Protein AF-A0A194R985-F1 (afdb_monomer)

Sequence (140 aa):
MMASKHTDAETADARKPPPAPRHKKPFPRPKPHFQSREFPQPKVQSKTETPLTNDPLWLDSLVREGDHGLTAVEAVKDTPADAAGYVELVEREYDAIASCDKQFAKTVPLSAYAYYHHILWWYKIALLSSVTCKSCFILP

Radius of gyration: 32.76 Å; Cα contacts (8 Å, |Δi|>4): 27; chains: 1; bounding box: 100×67×53 Å

pLDDT: mean 72.43, std 16.68, range [45.88, 98.31]

Solvent-accessible surface area (backbone atoms only — not comparable to full-atom values): 9746 Å² total; per-residue (Å²): 141,89,87,85,86,87,82,90,83,90,79,87,80,87,78,73,77,80,82,79,83,80,81,75,80,81,77,88,74,83,77,83,84,74,75,83,73,77,71,84,72,76,92,77,70,81,85,68,80,71,72,83,78,78,49,73,70,68,62,70,62,54,64,80,62,71,95,65,58,87,54,82,63,71,78,75,73,82,64,70,94,45,79,76,51,51,60,59,51,51,52,53,50,49,52,54,50,31,70,77,34,69,64,53,59,72,74,50,53,68,70,59,55,49,51,55,50,51,52,54,52,53,52,51,52,53,51,54,54,59,58,55,57,62,65,70,74,76,72,135

Mean predicted aligned error: 20.73 Å

Foldseek 3Di:
DDDDDDDDDDDDDPPDDDDDDDDDDDDDDDDDDDDPPPDPDDPDDPPDPDPPPPDPVVVVQFDPDPPPDGDRDPPPPPPPPDVVVLLVVLVVVQVVVCVVPVVCCVPDPSVNSSVVVVVVVVVVVVVVVVVVVVVVVPDD

Organism: Papilio machaon (NCBI:txid76193)

Structure (mmCIF, N/CA/C/O backbone):
data_AF-A0A194R985-F1
#
_entry.id   AF-A0A194R985-F1
#
loop_
_atom_site.group_PDB
_atom_site.id
_atom_site.type_symbol
_atom_site.label_atom_id
_atom_site.label_alt_id
_atom_site.label_comp_id
_atom_site.label_asym_id
_atom_site.label_entity_id
_atom_site.label_seq_id
_atom_site.pdbx_PDB_ins_code
_atom_site.Cartn_x
_atom_site.Cartn_y
_atom_site.Cartn_z
_atom_site.occupancy
_atom_site.B_iso_or_equiv
_atom_site.auth_seq_id
_atom_site.auth_comp_id
_atom_site.auth_asym_id
_atom_site.auth_atom_id
_atom_site.pdbx_PDB_model_num
ATOM 1 N N . MET A 1 1 ? -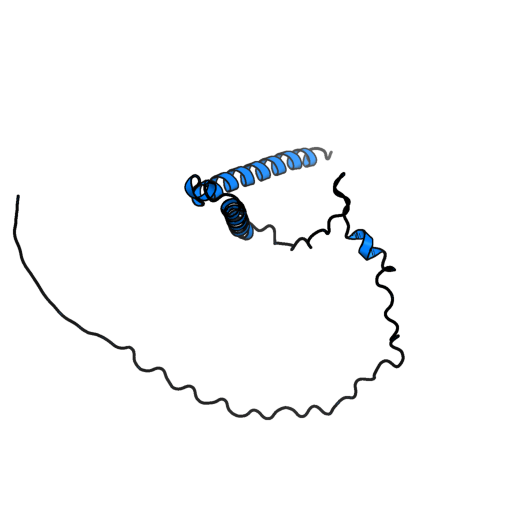53.287 -8.995 8.314 1.00 54.44 1 MET A N 1
ATOM 2 C CA . MET A 1 1 ? -53.474 -10.166 9.196 1.00 54.44 1 MET A CA 1
ATOM 3 C C . MET A 1 1 ? -53.914 -11.341 8.340 1.00 54.44 1 MET A C 1
ATOM 5 O O . MET A 1 1 ? -55.062 -11.365 7.925 1.00 54.44 1 MET A O 1
ATOM 9 N N . MET A 1 2 ? -53.012 -12.272 8.032 1.00 56.00 2 MET A N 1
ATOM 10 C CA . MET A 1 2 ? -53.373 -13.613 7.566 1.00 56.00 2 MET A CA 1
ATOM 11 C C . MET A 1 2 ? -52.421 -14.602 8.233 1.00 56.00 2 MET A C 1
ATOM 13 O O . MET A 1 2 ? -51.211 -14.389 8.242 1.00 56.00 2 MET A O 1
ATOM 17 N N . ALA A 1 3 ? -53.002 -15.623 8.851 1.00 56.84 3 ALA A N 1
ATOM 18 C CA . ALA A 1 3 ? -52.329 -16.689 9.571 1.00 56.84 3 ALA A CA 1
ATOM 19 C C . ALA A 1 3 ? -52.777 -18.030 8.983 1.00 56.84 3 ALA A C 1
ATOM 21 O O . ALA A 1 3 ? -53.976 -18.226 8.793 1.00 56.84 3 ALA A O 1
ATOM 22 N N . SER A 1 4 ? -51.828 -18.934 8.733 1.00 57.97 4 SER A N 1
ATOM 23 C CA . SER A 1 4 ? -51.924 -20.410 8.810 1.00 57.97 4 SER A CA 1
ATOM 24 C C . SER A 1 4 ? -50.616 -20.980 8.242 1.00 57.97 4 SER A C 1
ATOM 26 O O . SER A 1 4 ? -50.241 -20.606 7.139 1.00 57.97 4 SER A O 1
ATOM 28 N N . LYS A 1 5 ? -49.742 -21.627 9.025 1.00 53.41 5 LYS A N 1
ATOM 29 C CA . LYS A 1 5 ? -49.794 -22.939 9.717 1.00 53.41 5 LYS A CA 1
ATOM 30 C C . LYS A 1 5 ? -49.435 -24.132 8.812 1.00 53.41 5 LYS A C 1
ATOM 32 O O . LYS A 1 5 ? -50.012 -24.277 7.744 1.00 53.41 5 LYS A O 1
ATOM 37 N N . HIS A 1 6 ? -48.605 -25.008 9.402 1.00 45.97 6 HIS A N 1
ATOM 38 C CA . HIS A 1 6 ? -48.171 -26.365 9.013 1.00 45.97 6 HIS A CA 1
ATOM 39 C C . HIS A 1 6 ? -46.939 -26.420 8.081 1.00 45.97 6 HIS A C 1
ATOM 41 O O . HIS A 1 6 ? -46.853 -25.644 7.142 1.00 45.97 6 HIS A O 1
ATOM 47 N N . THR A 1 7 ? -45.914 -27.258 8.298 1.00 49.75 7 THR A N 1
ATOM 48 C CA . THR A 1 7 ? -45.796 -28.485 9.119 1.00 49.75 7 THR A CA 1
ATOM 49 C C . THR A 1 7 ? -44.321 -28.856 9.326 1.00 49.75 7 THR A C 1
ATOM 51 O O . THR A 1 7 ? -43.494 -28.586 8.458 1.00 49.75 7 THR A O 1
ATOM 54 N N . ASP A 1 8 ? -44.041 -29.515 10.449 1.00 49.56 8 ASP A N 1
ATOM 55 C CA . ASP A 1 8 ? -42.783 -30.174 10.818 1.00 49.56 8 ASP A CA 1
ATOM 56 C C . ASP A 1 8 ? -42.442 -31.373 9.913 1.00 49.56 8 ASP A C 1
ATOM 58 O O . ASP A 1 8 ? -43.344 -32.099 9.496 1.00 49.56 8 ASP A O 1
ATOM 62 N N . ALA A 1 9 ? -41.147 -31.635 9.695 1.00 48.62 9 ALA A N 1
ATOM 63 C CA . ALA A 1 9 ? -40.610 -32.991 9.531 1.00 48.62 9 ALA A CA 1
ATOM 64 C C . ALA A 1 9 ? -39.081 -33.012 9.715 1.00 48.62 9 ALA A C 1
ATOM 66 O O . ALA A 1 9 ? -38.295 -32.587 8.871 1.00 48.62 9 ALA A O 1
ATOM 67 N N . GLU A 1 10 ? -38.705 -33.538 10.869 1.00 50.03 10 GLU A N 1
ATOM 68 C CA . GLU A 1 10 ? -37.410 -34.035 11.307 1.00 50.03 10 GLU A CA 1
ATOM 69 C C . GLU A 1 10 ? -36.895 -35.184 10.421 1.00 50.03 10 GLU A C 1
ATOM 71 O O . GLU A 1 10 ? -37.621 -36.145 10.176 1.00 50.03 10 GLU A O 1
ATOM 76 N N . THR A 1 11 ? -35.624 -35.159 10.005 1.00 46.66 11 THR A N 1
ATOM 77 C CA . THR A 1 11 ? -34.814 -36.390 9.937 1.00 46.66 11 THR A CA 1
ATOM 78 C C . THR A 1 11 ? -33.329 -36.052 10.054 1.00 46.66 11 THR A C 1
ATOM 80 O O . THR A 1 11 ? -32.723 -35.442 9.174 1.00 46.66 11 THR A O 1
ATOM 83 N N . ALA A 1 12 ? -32.749 -36.452 11.180 1.00 49.25 12 ALA A N 1
ATOM 84 C CA . ALA A 1 12 ? -31.318 -36.521 11.400 1.00 49.25 12 ALA A CA 1
ATOM 85 C C . ALA A 1 12 ? -30.672 -37.572 10.483 1.00 49.25 12 ALA A C 1
ATOM 87 O O . ALA A 1 12 ? -31.206 -38.668 10.352 1.00 49.25 12 ALA A O 1
ATOM 88 N N . ASP A 1 13 ? -29.475 -37.299 9.960 1.00 52.22 13 ASP A N 1
ATOM 89 C CA . ASP A 1 13 ? -28.460 -38.352 9.860 1.00 52.22 13 ASP A CA 1
ATOM 90 C C . ASP A 1 13 ? -27.044 -37.761 9.910 1.00 52.22 13 ASP A C 1
ATOM 92 O O . ASP A 1 13 ? -26.500 -37.206 8.951 1.00 52.22 13 ASP A O 1
ATOM 96 N N . ALA A 1 14 ? -26.457 -37.856 11.101 1.00 56.09 14 ALA A N 1
ATOM 97 C CA . ALA A 1 14 ? -25.088 -37.489 11.401 1.00 56.09 14 ALA A CA 1
ATOM 98 C C . ALA A 1 14 ? -24.133 -38.553 10.840 1.00 56.09 14 ALA A C 1
ATOM 100 O O . ALA A 1 14 ? -23.666 -39.442 11.557 1.00 56.09 14 ALA A O 1
ATOM 101 N N . ARG A 1 15 ? -23.772 -38.435 9.561 1.00 59.16 15 ARG A N 1
ATOM 102 C CA . ARG A 1 15 ? -22.671 -39.216 8.982 1.00 59.16 15 ARG A CA 1
ATOM 103 C C . ARG A 1 15 ? -21.330 -38.669 9.468 1.00 59.16 15 ARG A C 1
ATOM 105 O O . ARG A 1 15 ? -20.714 -37.817 8.835 1.00 59.16 15 ARG A O 1
ATOM 112 N N . LYS A 1 16 ? -20.871 -39.176 10.615 1.00 63.69 16 LYS A N 1
ATOM 113 C CA . LYS A 1 16 ? -19.468 -39.057 11.040 1.00 63.69 16 LYS A CA 1
ATOM 114 C C . LYS A 1 16 ? -18.555 -39.605 9.927 1.00 63.69 16 LYS A C 1
ATOM 116 O O . LYS A 1 16 ? -18.814 -40.709 9.445 1.00 63.69 16 LYS A O 1
ATOM 121 N N . PRO A 1 17 ? -17.492 -38.887 9.524 1.00 68.12 17 PRO A N 1
ATOM 122 C CA . PRO A 1 17 ? -16.534 -39.408 8.557 1.00 68.12 17 PRO A CA 1
ATOM 123 C C . PRO A 1 17 ? -15.757 -40.602 9.148 1.00 68.12 17 PRO A C 1
ATOM 125 O O . PRO A 1 17 ? -15.525 -40.644 10.361 1.00 68.12 17 PRO A O 1
ATOM 128 N N . PRO A 1 18 ? -15.356 -41.586 8.320 1.00 73.12 18 PRO A N 1
ATOM 129 C CA . PRO A 1 18 ? -14.587 -42.742 8.777 1.00 73.12 18 PRO A CA 1
ATOM 130 C C . PRO A 1 18 ? -13.213 -42.321 9.337 1.00 73.12 18 PRO A C 1
ATOM 132 O O . PRO A 1 18 ? -12.639 -41.328 8.883 1.00 73.12 18 PRO A O 1
ATOM 135 N N . PRO A 1 19 ? -12.654 -43.060 10.316 1.00 71.00 19 PRO A N 1
ATOM 136 C CA . PRO A 1 19 ? -11.369 -42.725 10.920 1.00 71.00 19 PRO A CA 1
ATOM 137 C C . PRO A 1 19 ? -10.219 -42.857 9.910 1.00 71.00 19 PRO A C 1
ATOM 139 O O . PRO A 1 19 ? -10.115 -43.850 9.189 1.00 71.00 19 PRO A O 1
ATOM 142 N N . ALA A 1 20 ? -9.338 -41.855 9.892 1.00 73.06 20 ALA A N 1
ATOM 143 C CA . ALA A 1 20 ? -8.180 -41.793 9.006 1.00 73.06 20 ALA A CA 1
ATOM 144 C C . ALA A 1 20 ? -7.223 -42.996 9.196 1.00 73.06 20 ALA A C 1
ATOM 146 O O . ALA A 1 20 ? -7.010 -43.450 10.328 1.00 73.06 20 ALA A O 1
ATOM 147 N N . PRO A 1 21 ? -6.605 -43.511 8.115 1.00 71.31 21 PRO A N 1
ATOM 148 C CA . PRO A 1 21 ? -5.644 -44.604 8.197 1.00 71.31 21 PRO A CA 1
ATOM 149 C C . PRO A 1 21 ? -4.398 -44.190 8.995 1.00 71.31 21 PRO A C 1
ATOM 151 O O . PRO A 1 21 ? -3.785 -43.152 8.756 1.00 71.31 21 PRO A O 1
ATOM 154 N N . ARG A 1 22 ? -4.005 -45.032 9.956 1.00 70.12 22 ARG A N 1
ATOM 155 C CA . ARG A 1 22 ? -2.824 -44.825 10.807 1.00 70.12 22 ARG A CA 1
ATOM 156 C C . ARG A 1 22 ? -1.546 -44.850 9.959 1.00 70.12 22 ARG A C 1
ATOM 158 O O . ARG A 1 22 ? -1.217 -45.877 9.365 1.00 70.12 22 ARG A O 1
ATOM 165 N N . HIS A 1 23 ? -0.803 -43.743 9.945 1.00 65.50 23 HIS A N 1
ATOM 166 C CA . HIS A 1 23 ? 0.517 -43.660 9.320 1.00 65.50 23 HIS A CA 1
ATOM 167 C C . HIS A 1 23 ? 1.472 -44.702 9.926 1.00 65.50 23 HIS A C 1
ATOM 169 O O . HIS A 1 23 ? 1.732 -44.712 11.131 1.00 65.50 23 HIS A O 1
ATOM 175 N N . LYS A 1 24 ? 2.010 -45.590 9.082 1.00 72.06 24 LYS A N 1
ATOM 176 C CA . LYS A 1 24 ? 3.109 -46.490 9.453 1.00 72.06 24 LYS A CA 1
ATOM 177 C C . LYS A 1 24 ? 4.362 -45.645 9.709 1.00 72.06 24 LYS A C 1
ATOM 179 O O . LYS A 1 24 ? 4.662 -44.740 8.934 1.00 72.06 24 LYS A O 1
ATOM 184 N N . LYS A 1 25 ? 5.085 -45.935 10.796 1.00 74.56 25 LYS A N 1
ATOM 185 C CA . LYS A 1 25 ? 6.353 -45.264 11.128 1.00 74.56 25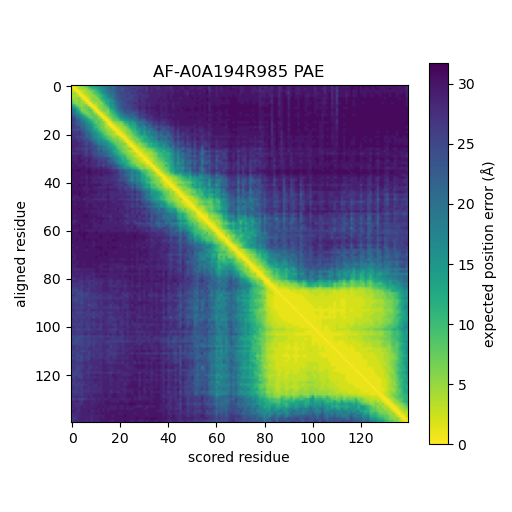 LYS A CA 1
ATOM 186 C C . LYS A 1 25 ? 7.358 -45.445 9.973 1.00 74.56 25 LYS A C 1
ATOM 188 O O . LYS A 1 25 ? 7.426 -46.551 9.433 1.00 74.56 25 LYS A O 1
ATOM 193 N N . PRO A 1 26 ? 8.137 -44.415 9.594 1.00 73.81 26 PRO A N 1
ATOM 194 C CA . PRO A 1 26 ? 9.140 -44.544 8.541 1.00 73.81 26 PRO A CA 1
ATOM 195 C C . PRO A 1 26 ? 10.211 -45.575 8.921 1.00 73.81 26 PRO A C 1
ATOM 197 O O . PRO A 1 26 ? 10.681 -45.594 10.058 1.00 73.81 26 PRO A O 1
ATOM 200 N N . PHE A 1 27 ? 10.605 -46.420 7.966 1.00 77.06 27 PHE A N 1
ATOM 201 C CA . PHE A 1 27 ? 11.714 -47.362 8.129 1.00 77.06 27 PHE A CA 1
ATOM 202 C C . PHE A 1 27 ? 13.018 -46.612 8.461 1.00 77.06 27 PHE A C 1
ATOM 204 O O . PHE A 1 27 ? 13.299 -45.588 7.828 1.00 77.06 27 PHE A O 1
ATOM 211 N N . PRO A 1 28 ? 13.840 -47.102 9.410 1.00 75.38 28 PRO A N 1
ATOM 212 C CA . PRO A 1 28 ? 15.123 -46.485 9.715 1.00 75.38 28 PRO A CA 1
ATOM 213 C C . PRO A 1 28 ? 16.058 -46.650 8.513 1.00 75.38 28 PRO A C 1
ATOM 215 O O . PRO A 1 28 ? 16.493 -47.752 8.184 1.00 75.38 28 PRO A O 1
ATOM 218 N N . ARG A 1 29 ? 16.348 -45.541 7.829 1.00 77.12 29 ARG A N 1
ATOM 219 C CA . ARG A 1 29 ? 17.312 -45.508 6.728 1.00 77.12 29 ARG A CA 1
ATOM 220 C C . ARG A 1 29 ? 18.725 -45.410 7.332 1.00 77.12 29 ARG A C 1
ATOM 222 O O . ARG A 1 29 ? 18.950 -44.499 8.133 1.00 77.12 29 ARG A O 1
ATOM 229 N N . PRO A 1 30 ? 19.670 -46.309 7.002 1.00 77.88 30 PRO A N 1
ATOM 230 C CA . PRO A 1 30 ? 21.038 -46.206 7.501 1.00 77.88 30 PRO A CA 1
ATOM 231 C C . PRO A 1 30 ? 21.672 -44.903 7.001 1.00 77.88 30 PRO A C 1
ATOM 233 O O . PRO A 1 30 ? 21.590 -44.579 5.814 1.00 77.88 30 PRO A O 1
ATOM 236 N N . LYS A 1 31 ? 22.262 -44.124 7.916 1.00 75.25 31 LYS A N 1
ATOM 237 C CA . LYS A 1 31 ? 22.957 -42.880 7.562 1.00 75.25 31 LYS A CA 1
ATOM 238 C C . LYS A 1 31 ? 24.229 -43.229 6.774 1.00 75.25 31 LYS A C 1
ATOM 240 O O . LYS A 1 31 ? 24.983 -44.087 7.234 1.00 75.25 31 LYS A O 1
ATOM 245 N N . PRO A 1 32 ? 24.489 -42.588 5.623 1.00 72.31 32 PRO A N 1
ATOM 246 C CA . PRO A 1 32 ? 25.725 -42.803 4.883 1.00 72.31 32 PRO A CA 1
ATOM 247 C C . PRO A 1 32 ? 26.925 -42.367 5.730 1.00 72.31 32 PRO A C 1
ATOM 249 O O . PRO A 1 32 ? 26.942 -41.275 6.299 1.00 72.31 32 PRO A O 1
ATOM 252 N N . HIS A 1 33 ? 27.918 -43.249 5.830 1.00 72.50 33 HIS A N 1
ATOM 253 C CA . HIS A 1 33 ? 29.167 -42.983 6.528 1.00 72.50 33 HIS A CA 1
ATOM 254 C C . HIS A 1 33 ? 30.059 -42.134 5.618 1.00 72.50 33 HIS A C 1
ATOM 256 O O . HIS A 1 33 ? 30.733 -42.648 4.727 1.00 72.50 33 HIS A O 1
ATOM 262 N N . PHE A 1 34 ? 30.019 -40.815 5.799 1.00 67.69 34 PHE A N 1
ATOM 263 C CA . PHE A 1 34 ? 30.984 -39.930 5.162 1.00 67.69 34 PHE A CA 1
ATOM 264 C C . PHE A 1 34 ? 32.318 -40.094 5.888 1.00 67.69 34 PHE A C 1
ATOM 266 O O . PHE A 1 34 ? 32.446 -39.708 7.048 1.00 67.69 34 PHE A O 1
ATOM 273 N N . GLN A 1 35 ? 33.304 -40.679 5.205 1.00 69.06 35 GLN A N 1
ATOM 274 C CA . GLN A 1 35 ? 34.701 -40.560 5.613 1.00 69.06 35 GLN A CA 1
ATOM 275 C C . GLN A 1 35 ? 34.991 -39.066 5.734 1.00 69.06 35 GLN A C 1
ATOM 277 O O . GLN A 1 35 ? 34.762 -38.319 4.778 1.00 69.06 35 GLN A O 1
ATOM 282 N N . SER A 1 36 ? 35.405 -38.624 6.918 1.00 64.06 36 SER A N 1
ATOM 283 C CA . SER A 1 36 ? 35.748 -37.235 7.196 1.00 64.06 36 SER A CA 1
ATOM 284 C C . SER A 1 36 ? 36.876 -36.811 6.261 1.00 64.06 36 SER A C 1
ATOM 286 O O . SER A 1 36 ? 38.052 -37.030 6.540 1.00 64.06 36 SER A O 1
ATOM 288 N N . ARG A 1 37 ? 36.514 -36.237 5.111 1.00 64.12 37 ARG A N 1
ATOM 289 C CA . ARG A 1 37 ? 37.440 -35.479 4.282 1.00 64.12 37 ARG A CA 1
ATOM 290 C C . ARG A 1 37 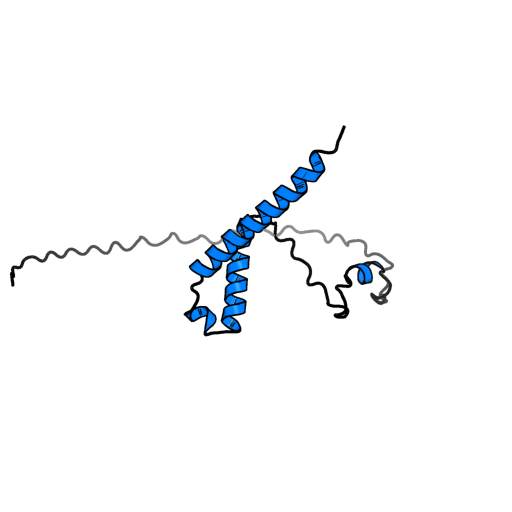? 37.794 -34.254 5.101 1.00 64.12 37 ARG A C 1
ATOM 292 O O . ARG A 1 37 ? 36.992 -33.331 5.215 1.00 64.12 37 ARG A O 1
ATOM 299 N N . GLU A 1 38 ? 38.962 -34.293 5.722 1.00 70.94 38 GLU A N 1
ATOM 300 C CA . GLU A 1 38 ? 39.595 -33.111 6.277 1.00 70.94 38 GLU A CA 1
ATOM 301 C C . GLU A 1 38 ? 39.735 -32.109 5.133 1.00 70.94 38 GLU A C 1
ATOM 303 O O . GLU A 1 38 ? 40.548 -32.267 4.222 1.00 70.94 38 GLU A O 1
ATOM 308 N N . PHE A 1 39 ? 38.842 -31.122 5.115 1.00 69.44 39 PHE A N 1
ATOM 309 C CA . PHE A 1 39 ? 38.937 -30.020 4.179 1.00 69.44 39 PHE A CA 1
ATOM 310 C C . PHE A 1 39 ? 40.251 -29.292 4.483 1.00 69.44 39 PHE A C 1
ATOM 312 O O . PHE A 1 39 ? 40.476 -28.940 5.645 1.00 69.44 39 PHE A O 1
ATOM 319 N N . PRO A 1 40 ? 41.136 -29.085 3.491 1.00 72.19 40 PRO A N 1
ATOM 320 C CA . PRO A 1 40 ? 42.392 -28.392 3.725 1.00 72.19 40 PRO A CA 1
ATOM 321 C C . PRO A 1 40 ? 42.085 -26.994 4.261 1.00 72.19 40 PRO A C 1
ATOM 323 O O . PRO A 1 40 ? 41.475 -26.172 3.577 1.00 72.19 40 PRO A O 1
ATOM 326 N N . GLN A 1 41 ? 42.467 -26.744 5.514 1.00 73.44 41 GLN A N 1
ATOM 327 C CA . GLN A 1 41 ? 42.252 -25.447 6.135 1.00 73.44 41 GLN A CA 1
ATOM 328 C C . GLN A 1 41 ? 43.224 -24.429 5.520 1.00 73.44 41 GLN A C 1
ATOM 330 O O . GLN A 1 41 ? 44.430 -24.694 5.454 1.00 73.44 41 GLN A O 1
ATOM 335 N N . PRO A 1 42 ? 42.737 -23.264 5.063 1.00 72.69 42 PRO A N 1
ATOM 336 C CA . PRO A 1 42 ? 43.598 -22.215 4.540 1.00 72.69 42 PRO A CA 1
ATOM 337 C C . PRO A 1 42 ? 44.542 -21.728 5.645 1.00 72.69 42 PRO A C 1
ATOM 339 O O . PRO A 1 42 ? 44.119 -21.256 6.697 1.00 72.69 42 PRO A O 1
ATOM 342 N N . LYS A 1 43 ? 45.848 -21.854 5.392 1.00 74.38 43 LYS A N 1
ATOM 343 C CA . LYS A 1 43 ? 46.922 -21.664 6.382 1.00 74.38 43 LYS A CA 1
ATOM 344 C C . LYS A 1 43 ? 47.111 -20.209 6.835 1.00 74.38 43 LYS A C 1
ATOM 346 O O . LYS A 1 43 ? 47.876 -19.957 7.759 1.00 74.38 43 LYS A O 1
ATOM 351 N N . VAL A 1 44 ? 46.440 -19.258 6.182 1.00 75.81 44 VAL A N 1
ATOM 352 C CA . VAL A 1 44 ? 46.591 -17.819 6.425 1.00 75.81 44 VAL A CA 1
ATOM 353 C C . VAL A 1 44 ? 45.238 -17.126 6.256 1.00 75.81 44 VAL A C 1
ATOM 355 O O . VAL A 1 44 ? 44.975 -16.473 5.252 1.00 75.81 44 VAL A O 1
ATOM 358 N N . GLN A 1 45 ? 44.345 -17.290 7.229 1.00 68.12 45 GLN A N 1
ATOM 359 C CA . GLN A 1 45 ? 43.259 -16.330 7.421 1.00 68.12 45 GLN A CA 1
ATOM 360 C C . GLN A 1 45 ? 43.735 -15.308 8.453 1.00 68.12 45 GLN A C 1
ATOM 362 O O . GLN A 1 45 ? 44.073 -15.669 9.582 1.00 68.12 45 GLN A O 1
ATOM 367 N N . SER A 1 46 ? 43.819 -14.041 8.044 1.00 74.00 46 SER A N 1
ATOM 368 C CA . SER A 1 46 ? 44.017 -12.924 8.967 1.00 74.00 46 SER A CA 1
ATOM 369 C C . SER A 1 46 ? 42.914 -12.971 10.024 1.00 74.00 46 SER A C 1
ATOM 371 O O . SER A 1 46 ? 41.739 -12.881 9.686 1.00 74.00 46 SER A O 1
ATOM 373 N N . LYS A 1 47 ? 43.285 -13.126 11.299 1.00 75.62 47 LYS A N 1
ATOM 374 C CA . LYS A 1 47 ? 42.354 -13.006 12.438 1.00 75.62 47 LYS A CA 1
ATOM 375 C C . LYS A 1 47 ? 42.101 -11.551 12.832 1.00 75.62 47 LYS A C 1
ATOM 377 O O . LYS A 1 47 ? 41.322 -11.289 13.739 1.00 75.62 47 LYS A O 1
ATOM 382 N N . THR A 1 48 ? 42.808 -10.620 12.203 1.00 77.69 48 THR A N 1
ATOM 383 C CA . THR A 1 48 ? 42.645 -9.196 12.445 1.00 77.69 48 THR A CA 1
ATOM 384 C C . THR A 1 48 ? 41.402 -8.745 11.694 1.00 77.69 48 THR A C 1
ATOM 386 O O . THR A 1 48 ? 41.396 -8.760 10.462 1.00 77.69 48 THR A O 1
ATOM 389 N N . GLU A 1 49 ? 40.354 -8.387 12.435 1.00 68.62 49 GLU A N 1
ATOM 390 C CA . GLU A 1 49 ? 39.169 -7.731 11.888 1.00 68.62 49 GLU A CA 1
ATOM 391 C C . GLU A 1 49 ? 39.627 -6.448 11.192 1.00 68.62 49 GLU A C 1
ATOM 393 O O . GLU A 1 49 ? 40.103 -5.503 11.826 1.00 68.62 49 GLU A O 1
ATOM 398 N N . THR A 1 50 ? 39.568 -6.433 9.863 1.00 71.62 50 THR A N 1
ATOM 399 C CA . THR A 1 50 ? 39.780 -5.202 9.111 1.00 71.62 50 THR A CA 1
ATOM 400 C C . THR A 1 50 ? 38.620 -4.266 9.433 1.00 71.62 50 THR A C 1
ATOM 402 O O . THR A 1 50 ? 37.471 -4.685 9.264 1.00 71.62 50 THR A O 1
ATOM 405 N N . PRO A 1 51 ? 38.869 -3.021 9.878 1.00 66.19 51 PRO A N 1
ATOM 406 C CA . PRO A 1 51 ? 37.791 -2.064 10.067 1.00 66.19 51 PRO A CA 1
ATOM 407 C C . PRO A 1 51 ? 37.043 -1.906 8.737 1.00 66.19 51 PRO A C 1
ATOM 409 O O . PRO A 1 51 ? 37.665 -1.664 7.701 1.00 66.19 51 PRO A O 1
ATOM 412 N N . LEU A 1 52 ? 35.713 -2.053 8.774 1.00 62.47 52 LEU A N 1
ATOM 413 C CA . LEU A 1 52 ? 34.786 -2.014 7.625 1.00 62.47 52 LEU A CA 1
ATOM 414 C C . LEU A 1 52 ? 34.784 -0.658 6.880 1.00 62.47 52 LEU A C 1
ATOM 416 O O . LEU A 1 52 ? 33.983 -0.411 5.993 1.00 62.47 52 LEU A O 1
ATOM 420 N N . THR A 1 53 ? 35.676 0.253 7.253 1.00 58.38 53 THR A N 1
ATOM 421 C CA . THR A 1 53 ? 35.732 1.643 6.803 1.00 58.38 53 THR A CA 1
ATOM 422 C C . THR A 1 53 ? 36.487 1.832 5.484 1.00 58.38 53 THR A C 1
ATOM 424 O O . THR A 1 53 ? 36.428 2.914 4.913 1.00 58.38 53 THR A O 1
ATOM 427 N N . ASN A 1 54 ? 37.207 0.816 4.997 1.00 61.34 54 ASN A N 1
ATOM 428 C CA . ASN A 1 54 ? 38.042 0.932 3.792 1.00 61.34 54 ASN A CA 1
ATOM 429 C C . ASN A 1 54 ? 37.387 0.392 2.515 1.00 61.34 54 ASN A C 1
ATOM 431 O O . ASN A 1 54 ? 38.056 0.347 1.484 1.00 61.34 54 ASN A O 1
ATOM 435 N N . ASP A 1 55 ? 36.121 -0.025 2.563 1.00 66.81 55 ASP A N 1
ATOM 436 C CA . ASP A 1 55 ? 35.393 -0.369 1.346 1.00 66.81 55 ASP A CA 1
ATOM 437 C C . ASP A 1 55 ? 34.712 0.894 0.788 1.00 66.81 55 ASP A C 1
ATOM 439 O O . ASP A 1 55 ? 33.722 1.350 1.366 1.00 66.81 55 ASP A O 1
ATOM 443 N N . PRO A 1 56 ? 35.222 1.508 -0.298 1.00 59.97 56 PRO A N 1
ATOM 444 C CA . PRO A 1 56 ? 34.608 2.702 -0.876 1.00 59.97 56 PRO A CA 1
ATOM 445 C C . PRO A 1 56 ? 33.159 2.459 -1.328 1.00 59.97 56 PRO A C 1
ATOM 447 O O . PRO A 1 56 ? 32.375 3.405 -1.338 1.00 59.97 56 PRO A O 1
ATOM 450 N N . LEU A 1 57 ? 32.765 1.207 -1.599 1.00 60.56 57 LEU A N 1
ATOM 451 C CA . LEU A 1 57 ? 31.389 0.858 -1.969 1.00 60.56 57 LEU A CA 1
ATOM 452 C C . LEU A 1 57 ? 30.384 1.040 -0.823 1.00 60.56 57 LEU A C 1
ATOM 454 O O . LEU A 1 57 ? 29.193 1.198 -1.083 1.00 60.56 57 LEU A O 1
ATOM 458 N N . TRP A 1 58 ? 30.825 1.049 0.441 1.00 60.09 58 TRP A N 1
ATOM 459 C CA . TRP A 1 58 ? 29.909 1.263 1.568 1.00 60.09 58 TRP A CA 1
ATOM 460 C C . TRP A 1 58 ? 29.384 2.709 1.609 1.00 60.09 58 TRP A C 1
ATOM 462 O O . TRP A 1 58 ? 28.231 2.931 1.983 1.00 60.09 58 TRP A O 1
ATOM 472 N N . LEU A 1 59 ? 30.188 3.681 1.155 1.00 57.62 59 LEU A N 1
ATOM 473 C CA . LEU A 1 59 ? 29.797 5.094 1.080 1.00 57.62 59 LEU A CA 1
ATOM 474 C C . LEU A 1 59 ? 28.833 5.357 -0.083 1.00 57.62 59 LEU A C 1
ATOM 476 O O . LEU A 1 59 ? 27.959 6.210 0.045 1.00 57.62 59 LEU A O 1
ATOM 480 N N . ASP A 1 60 ? 28.942 4.595 -1.174 1.00 55.84 60 ASP A N 1
ATOM 481 C CA . ASP A 1 60 ? 28.100 4.756 -2.368 1.00 55.84 60 ASP A CA 1
ATOM 482 C C . ASP A 1 60 ? 26.640 4.308 -2.163 1.00 55.84 60 ASP A C 1
ATOM 484 O O . ASP A 1 60 ? 25.765 4.663 -2.950 1.00 55.84 60 ASP A O 1
ATOM 488 N N . SER A 1 61 ? 26.339 3.570 -1.088 1.00 57.09 61 SER A N 1
ATOM 489 C CA . SER A 1 61 ? 24.957 3.232 -0.709 1.00 57.09 61 SER A CA 1
ATOM 490 C C . SER A 1 61 ? 24.182 4.385 -0.054 1.00 57.09 61 SER A C 1
ATOM 492 O O . SER A 1 61 ? 22.968 4.286 0.136 1.00 57.09 61 SER A O 1
ATOM 494 N N . LEU A 1 62 ? 24.852 5.493 0.280 1.00 56.22 62 LEU A N 1
ATOM 495 C CA . LEU A 1 62 ? 24.219 6.680 0.850 1.00 56.22 62 LEU A CA 1
ATOM 496 C C . LEU A 1 62 ? 23.900 7.674 -0.269 1.00 56.22 62 LEU A C 1
ATOM 498 O O . LEU A 1 62 ? 24.732 8.488 -0.673 1.00 56.22 62 LEU A O 1
ATOM 502 N N . VAL A 1 63 ? 22.664 7.630 -0.763 1.00 54.28 63 VAL A N 1
ATOM 503 C CA . VAL A 1 63 ? 22.158 8.643 -1.693 1.00 54.28 63 VAL A CA 1
ATOM 504 C C . VAL A 1 63 ? 21.901 9.931 -0.913 1.00 54.28 63 VAL A C 1
ATOM 506 O O . VAL A 1 63 ? 21.153 9.951 0.062 1.00 54.28 63 VAL A O 1
ATOM 509 N N . ARG A 1 64 ? 22.529 11.033 -1.334 1.00 47.66 64 ARG A N 1
ATOM 510 C CA . ARG A 1 64 ? 22.247 12.370 -0.797 1.00 47.66 64 ARG A CA 1
ATOM 511 C C . ARG A 1 64 ? 20.872 12.833 -1.283 1.00 47.66 64 ARG A C 1
ATOM 513 O O . ARG A 1 64 ? 20.752 13.361 -2.386 1.00 47.66 64 ARG A O 1
ATOM 520 N N . GLU A 1 65 ? 19.846 12.656 -0.461 1.00 46.47 65 GLU A N 1
ATOM 521 C CA . GLU A 1 65 ? 18.499 13.156 -0.740 1.00 46.47 65 GLU A CA 1
ATOM 522 C C . GLU A 1 65 ? 18.277 14.517 -0.041 1.00 46.47 65 GLU A C 1
ATOM 524 O O . GLU A 1 65 ? 17.790 14.610 1.082 1.00 46.47 65 GLU A O 1
ATOM 529 N N . GLY A 1 66 ? 18.686 15.606 -0.705 1.00 59.31 66 GLY A N 1
ATOM 530 C CA . GLY A 1 66 ? 18.389 16.990 -0.289 1.00 59.31 66 GLY A CA 1
ATOM 531 C C . GLY A 1 66 ? 19.052 17.495 1.011 1.00 59.31 66 GLY A C 1
ATOM 532 O O . GLY A 1 66 ? 20.051 16.951 1.479 1.00 59.31 66 GLY A O 1
ATOM 533 N N . ASP A 1 67 ? 18.491 18.575 1.582 1.00 56.38 67 ASP A N 1
ATOM 534 C CA . ASP A 1 67 ? 18.950 19.271 2.810 1.00 56.38 67 ASP A CA 1
ATOM 535 C C . ASP A 1 67 ? 18.706 18.477 4.115 1.00 56.38 67 ASP A C 1
ATOM 537 O O . ASP A 1 67 ? 18.977 18.957 5.219 1.00 56.38 67 ASP A O 1
ATOM 541 N N . HIS A 1 68 ? 18.205 17.244 4.018 1.00 47.62 68 HIS A N 1
ATOM 542 C CA . HIS A 1 68 ? 17.794 16.424 5.156 1.00 47.62 68 HIS A CA 1
ATOM 543 C C . HIS A 1 68 ? 18.798 15.311 5.488 1.00 47.62 68 HIS A C 1
ATOM 545 O O . HIS A 1 68 ? 18.423 14.159 5.655 1.00 47.62 68 HIS A O 1
ATOM 551 N N . GLY A 1 69 ? 20.075 15.666 5.657 1.00 57.34 69 GLY A N 1
ATOM 552 C CA . GLY A 1 69 ? 21.092 14.771 6.228 1.00 57.34 69 GLY A CA 1
ATOM 553 C C . GLY A 1 69 ? 21.317 13.451 5.471 1.00 57.34 69 GLY A C 1
ATOM 554 O O . GLY A 1 69 ? 20.773 13.205 4.402 1.00 57.34 69 GLY A O 1
ATOM 555 N N . LEU A 1 70 ? 22.188 12.598 6.016 1.00 50.62 70 LEU A N 1
ATOM 556 C CA . LEU A 1 70 ? 22.401 11.243 5.502 1.00 50.62 70 LEU A CA 1
ATOM 557 C C . LEU A 1 70 ? 21.385 10.320 6.175 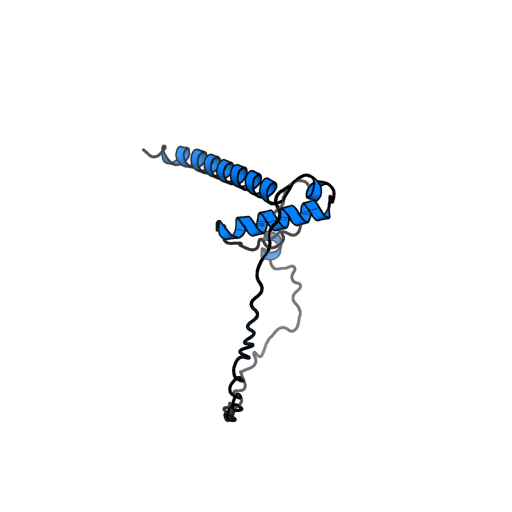1.00 50.62 70 LEU A C 1
ATOM 559 O O . LEU A 1 70 ? 21.534 9.991 7.352 1.00 50.62 70 LEU A O 1
ATOM 563 N N . THR A 1 71 ? 20.342 9.930 5.452 1.00 54.22 71 THR A N 1
ATOM 564 C CA . THR A 1 71 ? 19.406 8.894 5.894 1.00 54.22 71 THR A CA 1
ATOM 565 C C . THR A 1 71 ? 19.838 7.549 5.323 1.00 54.22 71 THR A C 1
ATOM 567 O O . THR A 1 71 ? 20.265 7.446 4.175 1.00 54.22 71 THR A O 1
ATOM 570 N N . ALA A 1 72 ? 19.788 6.507 6.157 1.00 52.78 72 ALA A N 1
ATOM 571 C CA . ALA A 1 72 ? 20.021 5.150 5.693 1.00 52.78 72 ALA A CA 1
ATOM 572 C C . ALA A 1 72 ? 18.924 4.812 4.683 1.00 52.78 72 ALA A C 1
ATOM 574 O O . ALA A 1 72 ? 17.744 4.801 5.037 1.00 52.78 72 ALA A O 1
ATOM 575 N N . VAL A 1 73 ? 19.315 4.565 3.435 1.00 57.94 73 VAL A N 1
ATOM 576 C CA . VAL A 1 73 ? 18.407 4.034 2.425 1.00 57.94 73 VAL A CA 1
ATOM 577 C C . VAL A 1 73 ? 18.001 2.654 2.928 1.00 57.94 73 VAL A C 1
ATOM 579 O O . VAL A 1 73 ? 18.815 1.727 2.931 1.00 57.94 73 VAL A O 1
ATOM 582 N N . GLU A 1 74 ? 16.771 2.518 3.435 1.00 62.72 74 GLU A N 1
ATOM 583 C CA . GLU A 1 74 ? 16.208 1.191 3.662 1.00 62.72 74 GLU A CA 1
ATOM 584 C C . GLU A 1 74 ? 16.340 0.447 2.342 1.00 62.72 74 GLU A C 1
ATOM 586 O O . GLU A 1 74 ? 15.888 0.951 1.313 1.00 62.72 74 GLU A O 1
ATOM 591 N N . ALA A 1 75 ? 17.031 -0.698 2.369 1.00 56.09 75 ALA A N 1
ATOM 592 C CA . ALA A 1 75 ? 17.271 -1.503 1.185 1.00 56.09 75 ALA A CA 1
ATOM 593 C C . ALA A 1 75 ? 15.938 -1.664 0.464 1.00 56.09 75 ALA A C 1
ATOM 595 O O . ALA A 1 75 ? 15.028 -2.319 0.987 1.00 56.09 75 ALA A O 1
ATOM 596 N N . VAL A 1 76 ? 15.819 -0.994 -0.686 1.00 56.47 76 VAL A N 1
ATOM 597 C CA . VAL A 1 76 ? 14.636 -1.052 -1.526 1.00 56.47 76 VAL A CA 1
ATOM 598 C C . VAL A 1 76 ? 14.484 -2.526 -1.833 1.00 56.47 76 VAL A C 1
ATOM 600 O O . VAL A 1 76 ? 15.270 -3.105 -2.578 1.00 56.47 76 VAL A O 1
ATOM 603 N N . LYS A 1 77 ? 13.540 -3.183 -1.154 1.00 65.19 77 LYS A N 1
ATOM 604 C CA . LYS A 1 77 ? 13.133 -4.515 -1.560 1.00 65.19 77 LYS A CA 1
ATOM 605 C C . LYS A 1 77 ? 12.628 -4.302 -2.967 1.00 65.19 77 LYS A C 1
ATOM 607 O O . LYS A 1 77 ? 11.618 -3.614 -3.132 1.00 65.19 77 LYS A O 1
ATOM 612 N N . ASP A 1 78 ? 13.357 -4.853 -3.931 1.00 50.84 78 ASP A N 1
ATOM 613 C CA . ASP A 1 78 ? 12.930 -4.996 -5.314 1.00 50.84 78 ASP A CA 1
ATOM 614 C C . ASP A 1 78 ? 11.648 -5.824 -5.294 1.00 50.84 78 ASP A C 1
ATOM 616 O O . ASP A 1 78 ? 11.626 -7.045 -5.443 1.00 50.84 78 ASP A O 1
ATOM 620 N N . THR A 1 79 ? 10.556 -5.144 -4.979 1.00 55.03 79 THR A N 1
ATOM 621 C CA . THR A 1 79 ? 9.224 -5.658 -5.166 1.00 55.03 79 THR A CA 1
ATOM 622 C C . THR A 1 79 ? 9.062 -5.629 -6.671 1.00 55.03 79 THR A C 1
ATOM 624 O O . THR A 1 79 ? 9.234 -4.564 -7.275 1.00 55.03 79 THR A O 1
ATOM 627 N N . PRO A 1 80 ? 8.839 -6.787 -7.318 1.00 54.28 80 PRO A N 1
ATOM 628 C CA . PRO A 1 80 ? 8.518 -6.770 -8.729 1.00 54.28 80 PRO A CA 1
ATOM 629 C C . PRO A 1 80 ? 7.360 -5.787 -8.870 1.00 54.28 80 PRO A C 1
ATOM 631 O O . PRO A 1 80 ? 6.366 -5.906 -8.150 1.00 54.28 80 PRO A O 1
ATOM 634 N N . ALA A 1 81 ? 7.532 -4.773 -9.723 1.00 56.66 81 ALA A N 1
ATOM 635 C CA . ALA A 1 81 ? 6.529 -3.750 -10.016 1.00 56.66 81 ALA A CA 1
ATOM 636 C C . ALA A 1 81 ? 5.379 -4.359 -10.836 1.00 56.66 81 ALA A C 1
ATOM 638 O O . ALA A 1 81 ? 4.963 -3.846 -11.871 1.00 56.66 81 ALA A O 1
ATOM 639 N N . ASP A 1 82 ? 4.929 -5.521 -10.393 1.00 65.38 82 ASP A N 1
ATOM 640 C CA . ASP A 1 82 ? 3.825 -6.267 -10.916 1.00 65.38 82 ASP A CA 1
ATOM 641 C C . ASP A 1 82 ? 2.569 -5.720 -10.246 1.00 65.38 82 ASP A C 1
ATOM 643 O O . ASP A 1 82 ? 2.567 -5.398 -9.052 1.00 65.38 82 ASP A O 1
ATOM 647 N N . ALA A 1 83 ? 1.479 -5.621 -11.003 1.00 69.38 83 ALA A N 1
ATOM 648 C CA . ALA A 1 83 ? 0.215 -5.089 -10.489 1.00 69.38 83 ALA A CA 1
ATOM 649 C C . ALA A 1 83 ? -0.297 -5.870 -9.259 1.00 69.38 83 ALA A C 1
ATOM 651 O O . ALA A 1 83 ? -1.101 -5.355 -8.487 1.00 69.38 83 ALA A O 1
ATOM 652 N N . ALA A 1 84 ? 0.208 -7.090 -9.045 1.00 73.69 84 ALA A N 1
ATOM 653 C CA . ALA A 1 84 ? -0.059 -7.909 -7.870 1.00 73.69 84 ALA A CA 1
ATOM 654 C C . ALA A 1 84 ? 0.387 -7.255 -6.547 1.00 73.69 84 ALA A C 1
ATOM 656 O O . ALA A 1 84 ? -0.327 -7.365 -5.555 1.00 73.69 84 ALA A O 1
ATOM 657 N N . GLY A 1 85 ? 1.514 -6.533 -6.526 1.00 82.50 85 GLY A N 1
ATOM 658 C CA . GLY A 1 85 ? 2.024 -5.889 -5.306 1.00 82.50 85 GLY A CA 1
ATOM 659 C C . GLY A 1 85 ? 1.294 -4.594 -4.936 1.00 82.50 85 GLY A C 1
ATOM 660 O O . GLY A 1 85 ? 1.423 -4.094 -3.820 1.00 82.50 85 GLY A O 1
ATOM 661 N N . TYR A 1 86 ? 0.512 -4.045 -5.866 1.00 85.38 86 TYR A N 1
ATOM 662 C CA . TYR A 1 86 ? -0.169 -2.770 -5.683 1.00 85.38 86 TYR A CA 1
ATOM 663 C C . TYR A 1 86 ? -1.224 -2.822 -4.572 1.00 85.38 86 TYR A C 1
ATOM 665 O O . TYR A 1 86 ? -1.312 -1.906 -3.758 1.00 85.38 86 TYR A O 1
ATOM 673 N N . VAL A 1 87 ? -2.005 -3.904 -4.523 1.00 89.12 87 VAL A N 1
ATOM 674 C CA . VAL A 1 87 ? -3.078 -4.060 -3.532 1.00 89.12 87 VAL A CA 1
ATOM 675 C C . VAL A 1 87 ? -2.494 -4.130 -2.122 1.00 89.12 87 VAL A C 1
ATOM 677 O O . VAL A 1 87 ? -2.915 -3.368 -1.257 1.00 89.12 87 VAL A O 1
ATOM 680 N N . GLU A 1 88 ? -1.461 -4.954 -1.919 1.00 90.88 88 GLU A N 1
ATOM 681 C CA . GLU A 1 88 ? -0.783 -5.078 -0.621 1.00 90.88 88 GLU A CA 1
ATOM 682 C C . GLU A 1 88 ? -0.167 -3.749 -0.162 1.00 90.88 88 GLU A C 1
ATOM 684 O O . GLU A 1 88 ? -0.203 -3.415 1.023 1.00 90.88 88 GLU A O 1
ATOM 689 N N . LEU A 1 89 ? 0.382 -2.965 -1.095 1.00 90.69 89 LEU A N 1
ATOM 690 C CA . LEU A 1 89 ? 0.971 -1.665 -0.785 1.00 90.69 89 LEU A CA 1
ATOM 691 C C . LEU A 1 89 ? -0.085 -0.658 -0.310 1.00 90.69 89 LEU A C 1
ATOM 693 O O . LEU A 1 89 ? 0.128 0.007 0.703 1.00 90.69 89 LEU A O 1
ATOM 697 N N . VAL A 1 90 ? -1.226 -0.586 -1.000 1.00 94.25 90 VAL A N 1
ATOM 698 C CA . VAL A 1 90 ? -2.338 0.310 -0.642 1.00 94.25 90 VAL A CA 1
ATOM 699 C C . VAL A 1 90 ? -2.970 -0.089 0.691 1.00 94.25 90 VAL A C 1
ATOM 701 O O . VAL A 1 90 ? -3.285 0.782 1.501 1.00 94.25 90 VAL A O 1
ATOM 704 N N . GLU A 1 91 ? -3.134 -1.387 0.949 1.00 94.94 91 GLU A N 1
ATOM 705 C CA . GLU A 1 91 ? -3.641 -1.879 2.235 1.00 94.94 91 GLU A CA 1
ATOM 706 C C . GLU A 1 91 ? -2.684 -1.528 3.380 1.00 94.94 91 GLU A C 1
ATOM 708 O O . GLU A 1 91 ? -3.112 -0.983 4.398 1.00 94.94 91 GLU A O 1
ATOM 713 N N . ARG A 1 92 ? -1.374 -1.736 3.189 1.00 95.44 92 ARG A N 1
ATOM 714 C CA . ARG A 1 92 ? -0.362 -1.385 4.195 1.00 95.44 92 ARG A CA 1
ATOM 715 C C . ARG A 1 92 ? -0.314 0.117 4.473 1.00 95.44 92 ARG A C 1
ATOM 717 O O . ARG A 1 92 ? -0.119 0.521 5.619 1.00 95.44 92 ARG A O 1
ATOM 724 N N . GLU A 1 93 ? -0.458 0.941 3.440 1.00 95.88 93 GLU A N 1
ATOM 725 C CA . GLU A 1 93 ? -0.515 2.398 3.575 1.00 95.88 93 GLU A CA 1
ATOM 726 C C . GLU A 1 93 ? -1.773 2.836 4.332 1.00 95.88 93 GLU A C 1
ATOM 728 O O . GLU A 1 93 ? -1.681 3.625 5.276 1.00 95.88 93 GLU A O 1
ATOM 733 N N . TYR A 1 94 ? -2.932 2.274 3.983 1.00 97.69 94 TYR A N 1
ATOM 734 C CA . TYR A 1 94 ? -4.181 2.543 4.686 1.00 97.69 94 TYR A CA 1
ATOM 735 C C . TYR A 1 94 ? -4.073 2.187 6.172 1.00 97.69 94 TYR A C 1
ATOM 737 O O . TYR A 1 94 ? -4.434 3.005 7.019 1.00 97.69 94 TYR A O 1
ATOM 745 N N . ASP A 1 95 ? -3.529 1.013 6.498 1.00 97.38 95 ASP A N 1
ATOM 746 C CA . ASP A 1 95 ? -3.329 0.580 7.883 1.00 97.38 95 ASP A CA 1
A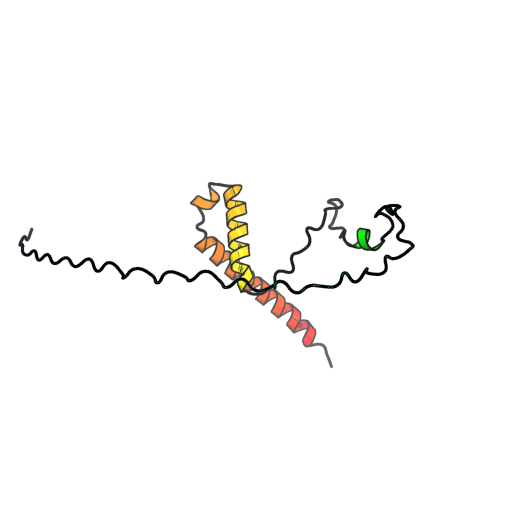TOM 747 C C . ASP A 1 95 ? -2.364 1.502 8.637 1.00 97.38 95 ASP A C 1
ATOM 749 O O . ASP A 1 95 ? -2.615 1.854 9.793 1.00 97.38 95 ASP A O 1
ATOM 753 N N . ALA A 1 96 ? -1.291 1.959 7.984 1.00 97.44 96 ALA A N 1
ATOM 754 C CA . ALA A 1 96 ? -0.365 2.924 8.567 1.00 97.44 96 ALA A CA 1
ATOM 755 C C . ALA A 1 96 ? -1.069 4.254 8.892 1.00 97.44 96 ALA A C 1
ATOM 757 O O . ALA A 1 96 ? -0.943 4.753 10.014 1.00 97.44 96 ALA A O 1
ATOM 758 N N . ILE A 1 97 ? -1.871 4.797 7.970 1.00 97.19 97 ILE A N 1
ATOM 759 C CA . ILE A 1 97 ? -2.629 6.040 8.190 1.00 97.19 97 ILE A CA 1
ATOM 760 C C . ILE A 1 97 ? -3.689 5.840 9.279 1.00 97.19 97 ILE A C 1
ATOM 762 O O . ILE A 1 97 ? -3.794 6.659 10.192 1.00 97.19 97 ILE A O 1
ATOM 766 N N . ALA A 1 98 ? -4.432 4.735 9.232 1.00 97.44 98 ALA A N 1
ATOM 767 C CA . ALA A 1 98 ? -5.447 4.382 10.221 1.00 97.44 98 ALA A CA 1
ATOM 768 C C . ALA A 1 98 ? -4.861 4.190 11.630 1.00 97.44 98 ALA A C 1
ATOM 770 O O . ALA A 1 98 ? -5.534 4.466 12.629 1.00 97.44 98 ALA A O 1
ATOM 771 N N . SER A 1 99 ? -3.609 3.730 11.724 1.00 97.50 99 SER A N 1
ATOM 772 C CA . SER A 1 99 ? -2.895 3.594 12.997 1.00 97.50 99 SER A CA 1
ATOM 773 C C . SER A 1 99 ? -2.545 4.953 13.615 1.00 97.50 99 SER A C 1
ATOM 775 O O . SER A 1 99 ? -2.620 5.106 14.837 1.00 97.50 99 SER A O 1
ATOM 777 N N . CYS A 1 100 ? -2.242 5.948 12.775 1.00 98.06 100 CYS A N 1
ATOM 778 C CA . CYS A 1 100 ? -1.968 7.325 13.181 1.00 98.06 100 CYS A CA 1
ATOM 779 C C . CYS A 1 100 ? -3.256 8.103 13.495 1.00 98.06 100 CYS A C 1
ATOM 781 O O . CYS A 1 100 ? -3.304 8.831 14.487 1.00 98.06 100 CY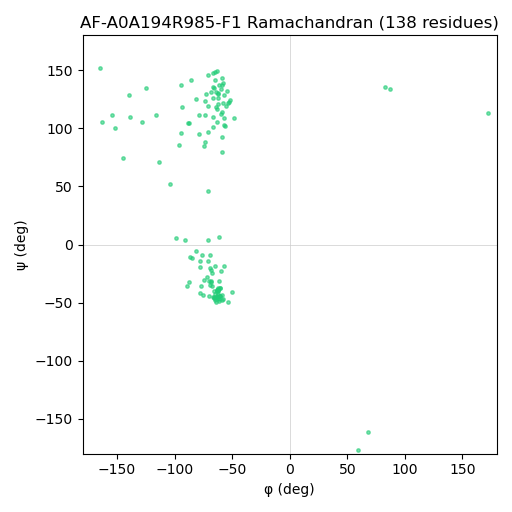S A O 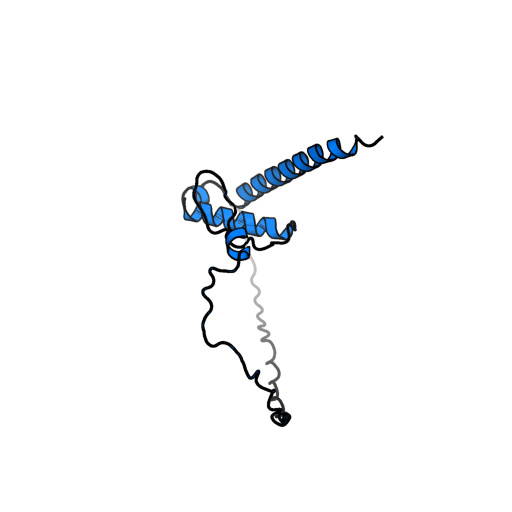1
ATOM 783 N N . ASP A 1 101 ? -4.304 7.935 12.682 1.00 97.75 101 ASP A N 1
ATOM 784 C CA . ASP A 1 101 ? -5.596 8.605 12.837 1.00 97.75 101 ASP A CA 1
ATOM 785 C C . ASP A 1 101 ? -6.768 7.612 12.812 1.00 97.75 101 ASP A C 1
ATOM 787 O O . ASP A 1 101 ? -7.229 7.132 11.775 1.00 97.75 101 ASP A O 1
ATOM 791 N N . LYS A 1 102 ? -7.334 7.365 13.995 1.00 94.94 102 LYS A N 1
ATOM 792 C CA . LYS A 1 102 ? -8.490 6.475 14.164 1.00 94.94 102 LYS A CA 1
ATOM 793 C C . LYS A 1 102 ? -9.782 7.043 13.579 1.00 94.94 102 LYS A C 1
ATOM 795 O O . LYS A 1 102 ? -10.737 6.285 13.400 1.00 94.94 102 LYS A O 1
ATOM 800 N N . GLN A 1 103 ? -9.869 8.356 13.361 1.00 98.00 103 GLN A N 1
ATOM 801 C CA . GLN A 1 103 ? -11.046 8.972 12.757 1.00 98.00 103 GLN A CA 1
ATOM 802 C C . GLN A 1 103 ? -11.068 8.733 11.249 1.00 98.00 103 GLN A C 1
ATOM 804 O O . GLN A 1 103 ? -12.141 8.471 10.707 1.00 98.00 103 GLN A O 1
ATOM 809 N N . PHE A 1 104 ? -9.900 8.729 10.602 1.00 97.81 104 PHE A N 1
ATOM 810 C CA . PHE A 1 104 ? -9.753 8.417 9.181 1.00 97.81 104 PHE A CA 1
ATOM 811 C C . PHE A 1 104 ? -10.385 7.068 8.813 1.00 97.81 104 PHE A C 1
ATOM 813 O O . PHE A 1 104 ? -11.234 7.000 7.928 1.00 97.81 104 PHE A O 1
ATOM 820 N N . ALA A 1 105 ? -10.072 6.010 9.569 1.00 96.81 105 ALA A N 1
ATOM 821 C CA . ALA A 1 105 ? -10.611 4.672 9.312 1.00 96.81 105 ALA A CA 1
ATOM 822 C C . ALA A 1 105 ? -12.138 4.562 9.491 1.00 96.81 105 ALA A C 1
ATOM 824 O O . ALA A 1 105 ? -12.757 3.610 9.017 1.00 96.81 105 ALA A O 1
ATOM 825 N N . LYS A 1 106 ? -12.760 5.516 10.200 1.00 97.56 106 LYS A N 1
ATOM 826 C CA . LYS A 1 106 ? -14.220 5.581 10.367 1.00 97.56 106 LYS A CA 1
ATOM 827 C C . LYS A 1 106 ? -14.898 6.352 9.242 1.00 97.56 106 LYS A C 1
ATOM 829 O O . LYS A 1 106 ? -16.054 6.075 8.938 1.00 97.56 106 LYS A O 1
ATOM 834 N N . THR A 1 107 ? -14.224 7.355 8.686 1.00 98.31 107 THR A N 1
ATOM 835 C CA . THR A 1 107 ? -14.793 8.244 7.668 1.00 98.31 107 THR A CA 1
ATOM 836 C C . THR A 1 107 ? -14.571 7.720 6.259 1.00 98.31 107 THR A C 1
ATOM 838 O O . THR A 1 107 ? -15.455 7.870 5.416 1.00 98.31 107 THR A O 1
ATOM 841 N N . VAL A 1 108 ? -13.427 7.089 5.998 1.00 97.81 108 VAL A N 1
ATOM 842 C CA . VAL A 1 108 ? -13.055 6.595 4.673 1.00 97.81 108 VAL A CA 1
ATOM 843 C C . VAL A 1 108 ? -12.953 5.074 4.720 1.00 97.81 108 VAL A C 1
ATOM 845 O O . VAL A 1 108 ? -12.033 4.561 5.343 1.00 97.81 108 VAL A O 1
ATOM 848 N N . PRO A 1 109 ? -13.857 4.324 4.066 1.00 97.69 109 PRO A N 1
ATOM 849 C CA . PRO A 1 109 ? -13.718 2.877 3.990 1.00 97.69 109 PRO A CA 1
ATOM 850 C C . PRO A 1 109 ? -12.554 2.492 3.068 1.00 97.69 109 PRO A C 1
ATOM 852 O O . PRO A 1 109 ? -12.337 3.127 2.030 1.00 97.69 109 PRO A O 1
ATOM 855 N N . LEU A 1 110 ? -11.866 1.395 3.402 1.00 96.50 110 LEU A N 1
ATOM 856 C CA . LEU A 1 110 ? -10.733 0.859 2.635 1.00 96.50 110 LEU A CA 1
ATOM 857 C C . LEU A 1 110 ? -11.049 0.706 1.137 1.00 96.50 110 LEU A C 1
ATOM 859 O O . LEU A 1 110 ? -10.233 1.060 0.294 1.00 96.50 110 LEU A O 1
ATOM 863 N N . SER A 1 111 ? -12.256 0.248 0.790 1.00 96.88 111 SER A N 1
ATOM 864 C CA . SER A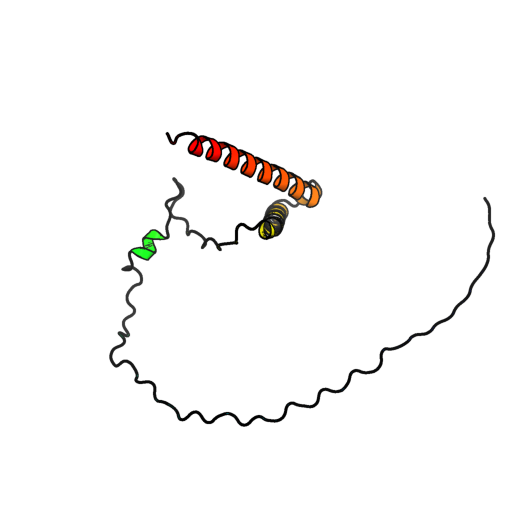 1 111 ? -12.675 0.080 -0.608 1.00 96.88 111 SER A CA 1
ATOM 865 C C . SER A 1 111 ? -12.703 1.396 -1.392 1.00 96.88 111 SER A C 1
ATOM 867 O O . SER A 1 111 ? -12.291 1.425 -2.551 1.00 96.88 111 SER A O 1
ATOM 869 N N . ALA A 1 112 ? -13.149 2.493 -0.770 1.00 97.50 112 ALA A N 1
ATOM 870 C CA . ALA A 1 112 ? -13.138 3.809 -1.401 1.00 97.50 112 ALA A CA 1
ATOM 871 C C . ALA A 1 112 ? -11.703 4.325 -1.549 1.00 97.50 112 ALA A C 1
ATOM 873 O O . ALA A 1 112 ? -11.332 4.801 -2.621 1.00 97.50 112 ALA A O 1
ATOM 874 N N . TYR A 1 113 ? -10.884 4.183 -0.505 1.00 97.38 113 TYR A N 1
ATOM 875 C CA . TYR A 1 113 ? -9.476 4.581 -0.537 1.00 97.38 113 TYR A CA 1
ATOM 876 C C . TYR A 1 113 ? -8.696 3.853 -1.643 1.00 97.38 113 TYR A C 1
ATOM 878 O O . TYR A 1 113 ? -8.034 4.501 -2.460 1.00 97.38 113 TYR A O 1
ATOM 886 N N . ALA A 1 114 ? -8.860 2.529 -1.732 1.00 95.75 114 ALA A N 1
ATOM 887 C CA . ALA A 1 114 ? -8.231 1.699 -2.752 1.00 95.75 114 ALA A CA 1
ATOM 888 C C . ALA A 1 114 ? -8.689 2.061 -4.171 1.00 95.75 114 ALA A C 1
ATOM 890 O O . ALA A 1 114 ? -7.869 2.138 -5.086 1.00 95.75 114 ALA A O 1
ATOM 891 N N . TYR A 1 115 ? -9.977 2.360 -4.361 1.00 96.00 115 TYR A N 1
ATOM 892 C CA . TYR A 1 115 ? -10.502 2.807 -5.652 1.00 96.00 115 TYR A CA 1
ATOM 893 C C . TYR A 1 115 ? -9.877 4.133 -6.115 1.00 96.00 115 TYR A C 1
ATOM 895 O O . TYR A 1 115 ? -9.442 4.245 -7.264 1.00 96.00 115 TYR A O 1
ATOM 903 N N . TYR A 1 116 ? -9.785 5.128 -5.225 1.00 96.12 116 TYR A N 1
ATOM 904 C CA . TYR A 1 116 ? -9.157 6.412 -5.553 1.00 96.12 116 TYR A CA 1
ATOM 905 C C . TYR A 1 116 ? -7.679 6.255 -5.891 1.00 96.12 116 TYR A C 1
ATOM 907 O O . TYR A 1 116 ? -7.217 6.813 -6.890 1.00 96.12 116 TYR A O 1
ATOM 915 N N . HIS A 1 117 ? -6.953 5.467 -5.099 1.00 94.38 117 HIS A N 1
ATOM 916 C CA . HIS A 1 117 ? -5.553 5.175 -5.375 1.00 94.38 117 HIS A CA 1
ATOM 917 C C . HIS A 1 117 ? -5.402 4.511 -6.745 1.00 94.38 117 HIS A C 1
ATOM 919 O O . HIS A 1 117 ? -4.525 4.911 -7.516 1.00 94.38 117 HIS A O 1
ATOM 925 N N . HIS A 1 118 ? -6.273 3.556 -7.085 1.00 92.44 118 HIS A N 1
ATOM 926 C CA . HIS A 1 118 ? -6.197 2.833 -8.352 1.00 92.44 118 HIS A CA 1
ATOM 927 C C . HIS A 1 118 ? -6.359 3.783 -9.546 1.00 92.44 118 HIS A C 1
ATOM 929 O O . HIS A 1 118 ? -5.572 3.732 -10.492 1.00 92.44 118 HIS A O 1
ATOM 935 N N . ILE A 1 119 ? -7.323 4.709 -9.487 1.00 95.19 119 ILE A N 1
ATOM 936 C CA . ILE A 1 119 ? -7.504 5.730 -10.532 1.00 95.19 119 ILE A CA 1
ATOM 937 C C . ILE A 1 119 ? -6.265 6.619 -10.658 1.00 95.19 119 ILE A C 1
ATOM 939 O O . ILE A 1 119 ? -5.787 6.849 -11.769 1.00 95.19 119 ILE A O 1
ATOM 943 N N . LEU A 1 120 ? -5.744 7.125 -9.537 1.00 92.81 120 LEU A N 1
ATOM 944 C CA . LEU A 1 120 ? -4.578 8.012 -9.537 1.00 92.81 120 LEU A CA 1
ATOM 945 C C . LEU A 1 120 ? -3.333 7.313 -10.093 1.00 92.81 120 LEU A C 1
ATOM 947 O O . LEU A 1 120 ? -2.558 7.924 -10.832 1.00 92.81 120 LEU A O 1
ATOM 951 N N . TRP A 1 121 ? -3.164 6.029 -9.784 1.00 89.12 121 TRP A N 1
ATOM 952 C CA . TRP A 1 121 ? -2.067 5.220 -10.299 1.00 89.12 121 TRP A CA 1
ATOM 953 C C . TRP A 1 121 ? -2.150 5.054 -11.820 1.00 89.12 121 TRP A C 1
ATOM 955 O O . TRP A 1 121 ? -1.188 5.374 -12.522 1.00 89.12 121 TRP A O 1
ATOM 965 N N . TRP A 1 122 ? -3.315 4.671 -12.352 1.00 88.50 122 TRP A N 1
ATOM 966 C CA . TRP A 1 122 ? -3.524 4.579 -13.802 1.00 88.50 122 TRP A CA 1
ATOM 967 C C . TRP A 1 122 ? -3.367 5.922 -14.509 1.00 88.50 122 TRP A C 1
ATOM 969 O O . TRP A 1 122 ? -2.770 5.984 -15.583 1.00 88.50 122 TRP A O 1
ATOM 979 N N . TYR A 1 123 ? -3.844 7.006 -13.898 1.00 91.69 123 TYR A N 1
ATOM 980 C CA . TYR A 1 123 ? -3.638 8.353 -14.419 1.00 91.69 123 TYR A CA 1
ATOM 981 C C . TYR A 1 123 ? -2.144 8.696 -14.511 1.00 91.69 123 TYR A C 1
ATOM 983 O O . TYR A 1 123 ? -1.682 9.181 -15.544 1.00 91.69 123 TYR A O 1
ATOM 991 N N . LYS A 1 124 ? -1.357 8.374 -13.478 1.00 87.81 124 LYS A N 1
ATOM 992 C CA . LYS A 1 124 ? 0.099 8.575 -13.485 1.00 87.81 124 LYS A CA 1
ATOM 993 C C . LYS A 1 124 ? 0.783 7.743 -14.573 1.00 87.81 124 LYS A C 1
ATOM 995 O O . LYS A 1 124 ? 1.639 8.273 -15.279 1.00 87.81 124 LYS A O 1
ATOM 1000 N N . ILE A 1 125 ? 0.387 6.482 -14.756 1.00 86.94 125 ILE A N 1
ATOM 1001 C CA . ILE A 1 125 ? 0.894 5.634 -15.849 1.00 86.94 125 ILE A CA 1
ATOM 1002 C C 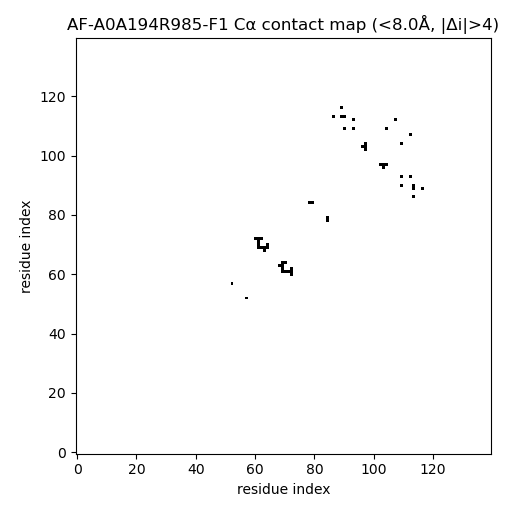. ILE A 1 125 ? 0.558 6.242 -17.214 1.00 86.94 125 ILE A C 1
ATOM 1004 O O . ILE A 1 125 ? 1.432 6.312 -18.076 1.00 86.94 125 ILE A O 1
ATOM 1008 N N . ALA A 1 126 ? -0.670 6.728 -17.404 1.00 87.62 126 ALA A N 1
ATOM 1009 C CA . ALA A 1 126 ? -1.089 7.376 -18.644 1.00 87.62 126 ALA A CA 1
ATOM 1010 C C . ALA A 1 126 ? -0.284 8.655 -18.937 1.00 87.62 126 ALA A C 1
ATOM 1012 O O . ALA A 1 126 ? 0.091 8.914 -20.081 1.00 87.62 126 ALA A O 1
ATOM 1013 N N . LEU A 1 127 ? 0.047 9.443 -17.908 1.00 85.88 127 LEU A N 1
ATOM 1014 C CA . LEU A 1 127 ? 0.940 10.590 -18.070 1.00 85.88 127 LEU A CA 1
ATOM 1015 C C . LEU A 1 127 ? 2.352 10.148 -18.478 1.00 85.88 127 LEU A C 1
ATOM 1017 O O . LEU A 1 127 ? 2.902 10.693 -19.435 1.00 85.88 127 LEU A O 1
ATOM 1021 N N . LEU A 1 128 ? 2.921 9.136 -17.820 1.00 82.94 128 LEU A N 1
ATOM 1022 C CA . LEU A 1 128 ? 4.262 8.630 -18.138 1.00 82.94 128 LEU A CA 1
ATOM 1023 C C . LEU A 1 128 ? 4.351 8.047 -19.558 1.00 82.94 128 LEU A C 1
ATOM 1025 O O . LEU A 1 128 ? 5.330 8.291 -20.271 1.00 82.94 128 LEU A O 1
ATOM 1029 N N . SER A 1 129 ? 3.318 7.334 -20.009 1.00 80.50 129 SER A N 1
ATOM 1030 C CA . SER A 1 129 ? 3.262 6.810 -21.377 1.00 80.50 129 SER A CA 1
ATOM 1031 C C . SER A 1 129 ? 3.129 7.930 -22.417 1.00 80.50 129 SER A C 1
ATOM 1033 O O . SER A 1 129 ? 3.761 7.877 -23.473 1.00 80.50 129 SER A O 1
ATOM 1035 N N . SER A 1 130 ? 2.392 9.001 -22.107 1.00 79.06 130 SER A N 1
ATOM 1036 C CA . SER A 1 130 ? 2.259 10.152 -23.011 1.00 79.06 130 SER A CA 1
ATOM 1037 C C . SER A 1 130 ? 3.557 10.959 -23.179 1.00 79.06 130 SER A C 1
ATOM 1039 O O . SER A 1 130 ? 3.814 11.503 -24.256 1.00 79.06 130 SER A O 1
ATOM 1041 N N . VAL A 1 131 ? 4.397 11.023 -22.138 1.00 75.56 131 VAL A N 1
ATOM 1042 C CA . VAL A 1 131 ? 5.684 11.739 -22.164 1.00 75.56 131 VAL A CA 1
ATOM 1043 C C . VAL A 1 131 ? 6.728 10.957 -22.959 1.00 75.56 131 VAL A C 1
ATOM 1045 O O . VAL A 1 131 ? 7.425 11.537 -23.790 1.00 75.56 131 VAL A O 1
ATOM 1048 N N . THR A 1 132 ? 6.800 9.639 -22.768 1.00 63.34 132 THR A N 1
ATOM 1049 C CA . THR A 1 132 ? 7.769 8.775 -23.466 1.00 63.34 132 THR A CA 1
ATOM 1050 C C . THR A 1 132 ? 7.486 8.656 -24.965 1.00 63.34 132 THR A C 1
ATOM 1052 O O . THR A 1 132 ? 8.419 8.612 -25.766 1.00 63.34 132 THR A O 1
ATOM 1055 N N . CYS A 1 133 ? 6.218 8.722 -25.382 1.00 58.53 133 CYS A N 1
ATOM 1056 C CA . CYS A 1 133 ? 5.854 8.644 -26.798 1.00 58.53 133 CYS A CA 1
ATOM 1057 C C . CYS A 1 133 ? 6.329 9.857 -27.629 1.00 58.53 133 CYS A C 1
ATOM 1059 O O . CYS A 1 133 ? 6.550 9.725 -28.834 1.00 58.53 133 CYS A O 1
ATOM 1061 N N . LYS A 1 134 ? 6.540 11.030 -27.010 1.00 58.44 134 LYS A N 1
ATOM 1062 C CA . LYS A 1 134 ? 7.083 12.214 -27.708 1.00 58.44 134 LYS A CA 1
ATOM 1063 C C . LYS A 1 134 ? 8.569 12.074 -28.043 1.00 58.44 134 LYS A C 1
ATOM 1065 O O . LYS A 1 134 ? 9.015 12.639 -29.037 1.00 58.44 134 LYS A O 1
ATOM 1070 N N . SER A 1 135 ? 9.321 11.303 -27.260 1.00 57.75 135 SER A N 1
ATOM 1071 C CA . SER A 1 135 ? 10.756 11.089 -27.478 1.00 57.75 135 SER A CA 1
ATOM 1072 C C . SER A 1 135 ? 11.057 10.092 -28.603 1.00 57.75 135 SER A C 1
ATOM 1074 O O . SER A 1 135 ? 12.151 10.124 -29.151 1.00 57.75 135 SER A O 1
ATOM 1076 N N . CYS A 1 136 ? 10.097 9.249 -28.997 1.00 55.59 136 CYS A N 1
ATOM 1077 C CA . CYS A 1 136 ? 10.278 8.287 -30.092 1.00 55.59 136 CYS A CA 1
ATOM 1078 C C . CYS A 1 136 ? 9.970 8.853 -31.490 1.00 55.59 136 CYS A C 1
ATOM 1080 O O . CYS A 1 136 ? 10.299 8.207 -32.478 1.00 55.59 136 CYS A O 1
ATOM 1082 N N . PHE A 1 137 ? 9.367 10.044 -31.598 1.00 53.28 137 PHE A N 1
ATOM 1083 C CA . PHE A 1 137 ? 9.017 10.662 -32.890 1.00 53.28 137 PHE A CA 1
ATOM 1084 C C . PHE A 1 137 ? 10.107 11.582 -33.471 1.00 53.28 137 PHE A C 1
ATOM 1086 O O . PHE A 1 137 ? 9.899 12.191 -34.517 1.00 53.28 137 PHE A O 1
ATOM 1093 N N . ILE A 1 138 ? 11.271 11.679 -32.819 1.00 54.44 138 ILE A N 1
ATOM 1094 C CA . ILE A 1 138 ? 12.440 12.423 -33.312 1.00 54.44 138 ILE A CA 1
ATOM 1095 C C . ILE A 1 138 ? 13.555 11.419 -33.617 1.00 54.44 138 ILE A C 1
ATOM 1097 O O . ILE A 1 138 ? 14.544 11.329 -32.899 1.00 54.44 138 ILE A O 1
ATOM 1101 N N . LEU A 1 139 ? 13.381 10.632 -34.672 1.00 45.88 139 LEU A N 1
ATOM 1102 C CA . LEU A 1 139 ? 14.471 9.919 -35.335 1.00 45.88 139 LEU A CA 1
ATOM 1103 C C . LEU A 1 139 ? 14.219 10.042 -36.850 1.00 45.88 139 LEU A C 1
ATOM 1105 O O . LEU A 1 139 ? 13.200 9.522 -37.308 1.00 45.88 139 LEU A O 1
ATOM 1109 N N . PRO A 1 140 ? 15.046 10.815 -37.584 1.00 55.56 140 PRO A N 1
ATOM 1110 C CA . PRO A 1 140 ? 14.978 10.931 -39.042 1.00 55.56 140 PRO A CA 1
ATOM 1111 C C . PRO A 1 140 ? 15.444 9.657 -39.758 1.00 55.56 140 PRO A C 1
ATOM 1113 O O . PRO A 1 140 ? 16.276 8.917 -39.183 1.00 55.56 140 PRO A O 1
#

Secondary structure (DSSP, 8-state):
---------------PPPPPPPPPPPP-PPPP----------S----S---GGG-HHHHHT----TTS--------------HHHHHHHHHHHHHHHHHH-TTHHHHS-HHHHHHHHHHHHHHHHHHHHHHHHHHTT---